Protein AF-A0A957KLN5-F1 (afdb_monomer_lite)

Secondary structure (DSSP, 8-state):
-HHHHTSSSHHHHHHTHHHHHGGGSEEEEEEEEETTEEEEEEEEEHHHHHHHHTT-HHHHIIIIITHHHHHHHHH-TT-EEE----TTTT-SSEEEEEEPPP---

Radius of gyration: 14.07 Å; chains: 1; bounding box: 29×24×44 Å

Sequence (105 aa):
LAEQMGGCAAHHFADSMEYWTRGGALEIDVPEQNDGALSFSVTRCRYAELYRSLGISELGAILSCNRDYALIDGFNPDVSLTRTQTIMEGASHCDFRYRFPVEES

Structure (mmCIF, N/CA/C/O backbone):
data_AF-A0A957KLN5-F1
#
_entry.id   AF-A0A957KLN5-F1
#
loop_
_atom_site.group_PDB
_atom_site.id
_atom_site.type_symbol
_atom_site.label_atom_id
_atom_site.label_alt_id
_atom_site.label_comp_id
_atom_site.label_asym_id
_atom_site.label_entity_id
_atom_site.label_seq_id
_atom_site.pdbx_PDB_ins_code
_atom_site.Cartn_x
_atom_site.Cartn_y
_atom_site.Cartn_z
_atom_site.occupancy
_atom_site.B_iso_or_equiv
_atom_site.auth_seq_id
_atom_site.auth_comp_id
_atom_site.auth_asym_id
_atom_site.auth_atom_id
_atom_site.pdbx_PDB_model_num
ATOM 1 N N . LEU A 1 1 ? 8.268 -11.440 -4.246 1.00 86.62 1 LEU A N 1
ATOM 2 C CA . LEU A 1 1 ? 7.084 -10.913 -4.969 1.00 86.62 1 LEU A CA 1
ATOM 3 C C . LEU A 1 1 ? 7.430 -10.580 -6.416 1.00 86.62 1 LEU A C 1
ATOM 5 O O . LEU A 1 1 ? 6.777 -11.135 -7.281 1.00 86.62 1 LEU A O 1
ATOM 9 N N . ALA A 1 2 ? 8.457 -9.763 -6.686 1.00 91.12 2 ALA A N 1
ATOM 10 C CA . ALA A 1 2 ? 8.876 -9.423 -8.054 1.00 91.12 2 ALA A CA 1
ATOM 11 C C . ALA A 1 2 ? 9.055 -10.652 -8.968 1.00 91.12 2 ALA A C 1
ATOM 13 O O . ALA A 1 2 ? 8.467 -10.710 -10.040 1.00 91.12 2 ALA A O 1
ATOM 14 N N . GLU A 1 3 ? 9.750 -11.693 -8.496 1.00 92.50 3 GLU A N 1
ATOM 15 C CA . GLU A 1 3 ? 9.901 -12.960 -9.235 1.00 92.50 3 GLU A CA 1
ATOM 16 C C . GLU A 1 3 ? 8.559 -13.618 -9.596 1.00 92.50 3 GLU A C 1
ATOM 18 O O . GLU A 1 3 ? 8.381 -14.091 -10.713 1.00 92.50 3 GLU A O 1
ATOM 23 N N . GLN A 1 4 ? 7.592 -13.611 -8.673 1.00 92.00 4 GLN A N 1
ATOM 24 C CA . GLN A 1 4 ? 6.255 -14.168 -8.906 1.00 92.00 4 GLN A CA 1
ATOM 25 C C . GLN A 1 4 ? 5.464 -13.340 -9.926 1.00 92.00 4 GLN A C 1
ATOM 27 O O . GLN A 1 4 ? 4.649 -13.895 -10.657 1.00 92.00 4 GLN A O 1
ATOM 32 N N . MET A 1 5 ? 5.700 -12.028 -9.966 1.00 94.00 5 MET A N 1
ATOM 33 C CA . MET A 1 5 ? 5.054 -11.124 -10.913 1.00 94.00 5 MET A CA 1
ATOM 34 C C . MET A 1 5 ? 5.768 -11.071 -12.270 1.00 94.00 5 MET A C 1
ATOM 36 O O . MET A 1 5 ? 5.243 -10.458 -13.186 1.00 94.00 5 MET A O 1
ATOM 40 N N . GLY A 1 6 ? 6.933 -11.710 -12.422 1.00 93.94 6 GLY A N 1
ATOM 41 C CA . GLY A 1 6 ? 7.718 -11.695 -13.662 1.00 93.94 6 GLY A CA 1
ATOM 42 C C . GLY A 1 6 ? 8.659 -10.494 -13.818 1.00 93.94 6 GLY A C 1
ATOM 43 O O . GLY A 1 6 ? 9.350 -10.402 -14.828 1.00 93.94 6 GLY A O 1
ATOM 44 N N . GLY A 1 7 ? 8.741 -9.612 -12.816 1.00 94.62 7 GLY A N 1
ATOM 45 C CA . GLY A 1 7 ? 9.604 -8.432 -12.827 1.00 94.62 7 GLY A CA 1
ATOM 46 C C . GLY A 1 7 ? 9.268 -7.424 -11.725 1.00 94.62 7 GLY A C 1
ATOM 47 O O . GLY A 1 7 ? 8.412 -7.665 -10.873 1.00 94.62 7 GLY A O 1
ATOM 48 N N . CYS A 1 8 ? 9.966 -6.285 -11.732 1.00 95.69 8 CYS A N 1
ATOM 49 C CA . CYS A 1 8 ? 9.870 -5.242 -10.699 1.00 95.69 8 CYS A CA 1
ATOM 50 C C . CYS A 1 8 ? 9.404 -3.861 -11.221 1.00 95.69 8 CYS A C 1
ATOM 52 O O . CYS A 1 8 ? 9.470 -2.865 -10.499 1.00 95.69 8 CYS A O 1
ATOM 54 N N . ALA A 1 9 ? 8.932 -3.790 -12.470 1.00 95.62 9 ALA A N 1
ATOM 55 C CA . ALA A 1 9 ? 8.359 -2.570 -13.060 1.00 95.62 9 ALA A CA 1
ATOM 56 C C . ALA A 1 9 ? 6.952 -2.238 -12.514 1.00 95.62 9 ALA A C 1
ATOM 58 O O . ALA A 1 9 ? 6.302 -3.085 -11.896 1.00 95.62 9 ALA A O 1
ATOM 59 N N . ALA A 1 10 ? 6.453 -1.030 -12.803 1.00 95.81 10 ALA A N 1
ATOM 60 C CA . ALA A 1 10 ? 5.162 -0.540 -12.309 1.00 95.81 10 ALA A CA 1
ATOM 61 C C . ALA A 1 10 ? 3.982 -1.472 -12.629 1.00 95.81 10 ALA A C 1
ATOM 63 O O . ALA A 1 10 ? 3.188 -1.781 -11.740 1.00 95.81 10 ALA A O 1
ATOM 64 N N . HIS A 1 11 ? 3.889 -1.973 -13.866 1.00 95.62 11 HIS A N 1
ATOM 65 C CA . HIS A 1 11 ? 2.808 -2.884 -14.255 1.00 95.62 11 HIS A CA 1
ATOM 66 C C . HIS A 1 11 ? 2.862 -4.215 -13.488 1.00 95.62 11 HIS A C 1
ATOM 68 O O . HIS A 1 11 ? 1.835 -4.661 -12.990 1.00 95.62 11 HIS A O 1
ATOM 74 N N . HIS A 1 12 ? 4.056 -4.786 -13.275 1.00 96.38 12 HIS A N 1
ATOM 75 C CA . HIS A 1 12 ? 4.222 -6.004 -12.475 1.00 96.38 12 HIS A CA 1
ATOM 76 C C . HIS A 1 12 ? 3.731 -5.808 -11.033 1.00 96.38 12 HIS A C 1
ATOM 78 O O . HIS A 1 12 ? 3.158 -6.715 -10.431 1.00 96.38 12 HIS A O 1
ATOM 84 N N . PHE A 1 13 ? 3.948 -4.622 -10.453 1.00 97.00 13 PHE A N 1
ATOM 85 C CA . PHE A 1 13 ? 3.426 -4.319 -9.122 1.00 97.00 13 PHE A CA 1
ATOM 86 C C . PHE A 1 13 ? 1.909 -4.122 -9.138 1.00 97.00 13 PHE A C 1
ATOM 88 O O . PHE A 1 13 ? 1.216 -4.636 -8.259 1.00 97.00 13 PHE A O 1
ATOM 95 N N . ALA A 1 14 ? 1.388 -3.415 -10.143 1.00 96.25 14 ALA A N 1
ATOM 96 C CA . ALA A 1 14 ? -0.042 -3.183 -10.309 1.00 96.25 14 ALA A CA 1
ATOM 97 C C . ALA A 1 14 ? -0.823 -4.498 -10.463 1.00 96.25 14 ALA A C 1
ATOM 99 O O . ALA A 1 14 ? -1.854 -4.670 -9.816 1.00 96.25 14 ALA A O 1
ATOM 100 N N . ASP A 1 15 ? -0.288 -5.468 -11.205 1.00 95.62 15 ASP A N 1
ATOM 101 C CA . ASP A 1 15 ? -0.885 -6.801 -11.353 1.00 95.62 15 ASP A CA 1
ATOM 102 C C . ASP A 1 15 ? -1.009 -7.529 -10.002 1.00 95.62 15 ASP A C 1
ATOM 104 O O . ASP A 1 15 ? -1.938 -8.306 -9.772 1.00 95.62 15 ASP A O 1
ATOM 108 N N . SER A 1 16 ? -0.120 -7.235 -9.045 1.00 94.62 16 SER A N 1
ATOM 109 C CA . SER A 1 16 ? -0.185 -7.838 -7.711 1.00 94.62 16 SER A CA 1
ATOM 110 C C . SER A 1 16 ? -1.395 -7.363 -6.891 1.00 94.62 16 SER A C 1
ATOM 112 O O . SER A 1 16 ? -1.789 -8.043 -5.938 1.00 94.62 16 SER A O 1
ATOM 114 N N . MET A 1 17 ? -2.035 -6.249 -7.276 1.00 93.88 17 MET A N 1
ATOM 115 C CA . MET A 1 17 ? -3.214 -5.701 -6.589 1.00 93.88 17 MET A CA 1
ATOM 116 C C . MET A 1 17 ? -4.427 -6.638 -6.649 1.00 93.88 17 MET A C 1
ATOM 118 O O . MET A 1 17 ? -5.300 -6.573 -5.777 1.00 93.88 17 MET A O 1
ATOM 122 N N . GLU A 1 18 ? -4.474 -7.569 -7.607 1.00 93.56 18 GLU A N 1
ATOM 123 C CA . GLU A 1 18 ? -5.494 -8.625 -7.628 1.00 93.56 18 GLU A CA 1
ATOM 124 C C . GLU A 1 18 ? -5.465 -9.451 -6.329 1.00 93.56 18 GLU A C 1
ATOM 126 O O . GLU A 1 18 ? -6.504 -9.742 -5.731 1.00 93.56 18 GLU A O 1
ATOM 131 N N . TYR A 1 19 ? -4.272 -9.778 -5.822 1.00 93.75 19 TYR A N 1
ATOM 132 C CA . TYR A 1 19 ? -4.131 -10.533 -4.575 1.00 93.75 19 TYR A CA 1
ATOM 133 C C . TYR A 1 19 ? -4.568 -9.723 -3.354 1.00 93.75 19 TYR A C 1
ATOM 135 O O . TYR A 1 19 ? -5.049 -10.295 -2.377 1.00 93.75 19 TYR A O 1
ATOM 143 N N . TRP A 1 20 ? -4.421 -8.400 -3.411 1.00 93.81 20 TRP A N 1
ATOM 144 C CA . TRP A 1 20 ? -4.740 -7.498 -2.307 1.00 93.81 20 TRP A CA 1
ATOM 145 C C . TRP A 1 20 ? -6.247 -7.274 -2.178 1.00 93.81 20 TRP A C 1
ATOM 147 O O . TRP A 1 20 ? -6.757 -7.098 -1.075 1.00 93.81 20 TRP A O 1
ATOM 157 N N . THR A 1 21 ? -6.967 -7.305 -3.297 1.00 95.38 21 THR A N 1
ATOM 158 C CA . THR A 1 21 ? -8.421 -7.088 -3.360 1.00 95.38 21 THR A CA 1
ATOM 159 C C . THR A 1 21 ? -9.225 -8.389 -3.282 1.00 95.38 21 THR A C 1
ATOM 161 O O . THR A 1 21 ? -10.429 -8.366 -3.013 1.00 95.38 21 THR A O 1
ATOM 164 N N . ARG A 1 22 ? -8.571 -9.548 -3.454 1.00 95.69 22 ARG A N 1
ATOM 165 C CA . ARG A 1 22 ? -9.196 -10.878 -3.456 1.00 95.69 22 ARG A CA 1
ATOM 166 C C . ARG A 1 22 ? -10.136 -11.095 -2.267 1.00 95.69 22 ARG A C 1
ATOM 168 O O . ARG A 1 22 ? -9.790 -10.860 -1.111 1.00 95.69 22 ARG A O 1
ATOM 175 N N . GLY A 1 23 ? -11.342 -11.587 -2.556 1.00 94.38 23 GLY A N 1
ATOM 176 C CA . GLY A 1 23 ? -12.365 -11.841 -1.535 1.00 94.38 23 GLY A CA 1
ATOM 177 C C . GLY A 1 23 ? -12.865 -10.573 -0.829 1.00 94.38 23 GLY A C 1
ATOM 178 O O . GLY A 1 23 ? -13.312 -10.653 0.320 1.00 94.38 23 GLY A O 1
ATOM 179 N N . GLY A 1 24 ? -12.742 -9.411 -1.484 1.00 94.50 24 GLY A N 1
ATOM 180 C CA . GLY A 1 24 ? -13.107 -8.110 -0.925 1.00 94.50 24 GLY A CA 1
ATOM 181 C C . GLY A 1 24 ? -12.234 -7.719 0.265 1.00 94.50 24 GLY A C 1
ATOM 182 O O . GLY A 1 24 ? -12.726 -7.095 1.204 1.00 94.50 24 GLY A O 1
ATOM 183 N N . ALA A 1 25 ? -10.974 -8.168 0.290 1.00 96.81 25 ALA A N 1
ATOM 184 C CA . ALA A 1 25 ? -10.033 -7.831 1.354 1.00 96.81 25 ALA A CA 1
ATOM 185 C C . ALA A 1 25 ? -9.807 -6.315 1.434 1.00 96.81 25 ALA A C 1
ATOM 187 O O . ALA A 1 25 ? -9.867 -5.749 2.531 1.00 96.81 25 ALA A O 1
ATOM 188 N N . LEU A 1 26 ? -9.638 -5.682 0.272 1.00 98.06 26 LEU A N 1
ATOM 189 C CA . LEU A 1 26 ? -9.585 -4.239 0.082 1.00 98.06 26 LEU A CA 1
ATOM 190 C C . LEU A 1 26 ? -10.558 -3.824 -1.031 1.00 98.06 26 LEU A C 1
ATOM 192 O O . LEU A 1 26 ? -10.698 -4.538 -2.024 1.00 98.06 26 LEU A O 1
ATOM 196 N N . GLU A 1 27 ? -11.170 -2.653 -0.881 1.00 98.25 27 GLU A N 1
ATOM 197 C CA . GLU A 1 27 ? -11.841 -1.925 -1.966 1.00 98.25 27 GLU A CA 1
ATOM 198 C C . GLU A 1 27 ? -10.977 -0.711 -2.314 1.00 98.25 27 GLU A C 1
ATOM 200 O O . GLU A 1 27 ? -10.532 0.004 -1.407 1.00 98.25 27 GLU A O 1
ATOM 205 N N . ILE A 1 28 ? -10.678 -0.528 -3.605 1.00 98.12 28 ILE A N 1
ATOM 206 C CA . ILE A 1 28 ? -9.702 0.460 -4.074 1.00 98.12 28 ILE A CA 1
ATOM 207 C C . ILE A 1 28 ? -10.220 1.280 -5.255 1.00 98.12 28 ILE A C 1
ATOM 209 O O . ILE A 1 28 ? -10.891 0.748 -6.135 1.00 98.12 28 ILE A O 1
ATOM 213 N N . ASP A 1 29 ? -9.806 2.544 -5.297 1.00 97.94 29 ASP A N 1
ATOM 214 C CA . ASP A 1 29 ? -9.948 3.447 -6.439 1.00 97.94 29 ASP A CA 1
ATOM 215 C C . ASP A 1 29 ? -8.560 3.769 -7.001 1.00 97.94 29 ASP A C 1
ATOM 217 O O . ASP A 1 29 ? -7.666 4.147 -6.241 1.00 97.94 29 ASP A O 1
ATOM 221 N N . VAL A 1 30 ? -8.363 3.653 -8.317 1.00 97.81 30 VAL A N 1
ATOM 222 C CA . VAL A 1 30 ? -7.049 3.824 -8.969 1.00 97.81 30 VAL A CA 1
ATOM 223 C C . VAL A 1 30 ? -7.052 5.078 -9.858 1.00 97.81 30 VAL A C 1
ATOM 225 O O . VAL A 1 30 ? -7.397 4.991 -11.035 1.00 97.81 30 VAL A O 1
ATOM 228 N N . PRO A 1 31 ? -6.710 6.268 -9.327 1.00 96.81 31 PRO A N 1
ATOM 229 C CA . PRO A 1 31 ? -6.648 7.499 -10.113 1.00 96.81 31 PRO A CA 1
ATOM 230 C C . PRO A 1 31 ? -5.457 7.581 -11.081 1.00 96.81 31 PRO A C 1
ATOM 232 O O . PRO A 1 31 ? -5.510 8.386 -12.006 1.00 96.81 31 PRO A O 1
ATOM 235 N N . GLU A 1 32 ? -4.376 6.817 -10.879 1.00 97.94 32 GLU A N 1
ATOM 236 C CA . GLU A 1 32 ? -3.179 6.892 -11.730 1.00 97.94 32 GLU A CA 1
ATOM 237 C C . GLU A 1 32 ? -2.497 5.525 -11.846 1.00 97.94 32 GLU A C 1
ATOM 239 O O . GLU A 1 32 ? -2.145 4.917 -10.837 1.00 97.94 32 GLU A O 1
ATOM 244 N N . GLN A 1 33 ? -2.265 5.074 -13.078 1.00 97.38 33 GLN A N 1
ATOM 245 C CA . GLN A 1 33 ? -1.461 3.892 -13.381 1.00 97.38 33 GLN A CA 1
ATOM 246 C C . GLN A 1 33 ? -0.745 4.101 -14.719 1.00 97.38 33 GLN A C 1
ATOM 248 O O . GLN A 1 33 ? -1.387 4.250 -15.757 1.00 97.38 33 GLN A O 1
ATOM 253 N N . ASN A 1 34 ? 0.582 4.155 -14.681 1.00 96.50 34 ASN A N 1
ATOM 254 C CA . ASN A 1 34 ? 1.472 4.264 -15.837 1.00 96.50 34 ASN A CA 1
ATOM 255 C C . ASN A 1 34 ? 2.873 3.744 -15.461 1.00 96.50 34 ASN A C 1
ATOM 257 O O . ASN A 1 34 ? 3.093 3.307 -14.332 1.00 96.50 34 ASN A O 1
ATOM 261 N N . A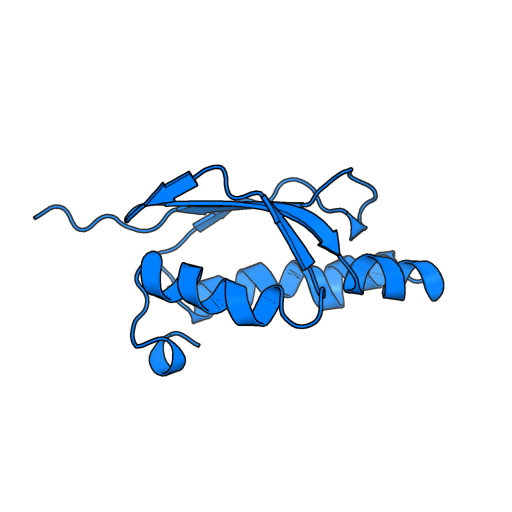SP A 1 35 ? 3.827 3.807 -16.387 1.00 95.62 35 ASP A N 1
ATOM 262 C CA . ASP A 1 35 ? 5.162 3.223 -16.192 1.00 95.62 35 ASP A CA 1
ATOM 263 C C . ASP A 1 35 ? 5.965 3.859 -15.045 1.00 95.62 35 ASP A C 1
ATOM 265 O O . ASP A 1 35 ? 6.778 3.183 -14.420 1.00 95.62 35 ASP A O 1
ATOM 269 N N . GLY A 1 36 ? 5.712 5.132 -14.722 1.00 96.94 36 GLY A N 1
ATOM 270 C CA . GLY A 1 36 ? 6.385 5.850 -13.636 1.00 96.94 36 GLY A CA 1
ATOM 271 C C . GLY A 1 36 ? 5.580 5.942 -12.340 1.00 96.94 36 GLY A C 1
ATOM 272 O O . GLY A 1 36 ? 6.070 6.494 -1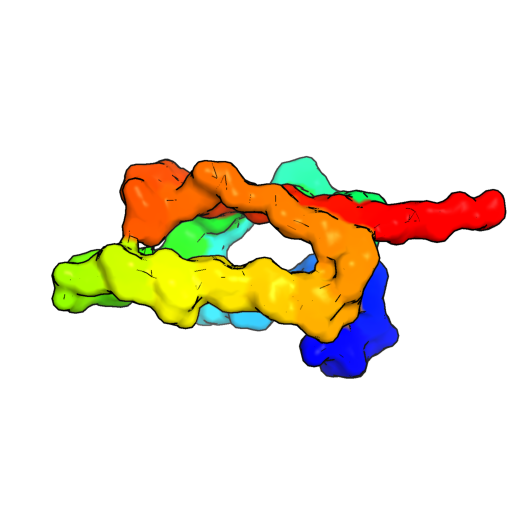1.350 1.00 96.94 36 GLY A O 1
ATOM 273 N N . ALA A 1 37 ? 4.332 5.464 -12.315 1.00 97.44 37 ALA A N 1
ATOM 274 C CA . ALA A 1 37 ? 3.436 5.727 -11.197 1.00 97.44 37 ALA A CA 1
ATOM 275 C C . ALA A 1 37 ? 2.317 4.704 -11.023 1.00 97.44 37 ALA A C 1
ATOM 277 O O . ALA A 1 37 ? 1.641 4.313 -11.974 1.00 97.44 37 ALA A O 1
ATOM 278 N N . LEU A 1 38 ? 2.036 4.394 -9.758 1.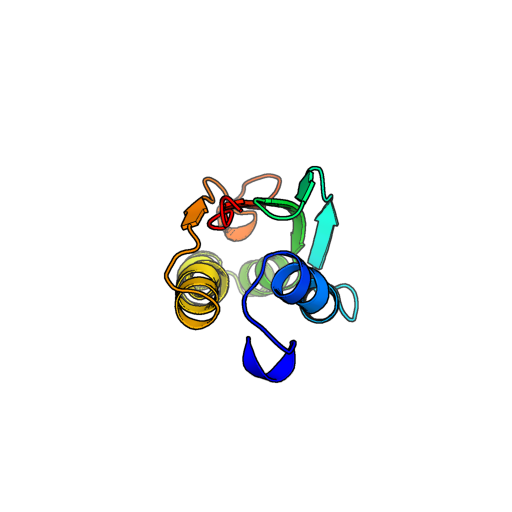00 98.19 38 LEU A N 1
ATOM 279 C CA . LEU A 1 38 ? 0.810 3.724 -9.345 1.00 98.19 38 LEU A CA 1
ATOM 280 C C . LEU A 1 38 ? 0.238 4.451 -8.125 1.00 98.19 38 LEU A C 1
ATOM 282 O O . LEU A 1 38 ? 0.803 4.398 -7.031 1.00 98.19 38 LEU A O 1
ATOM 286 N N . SER A 1 39 ? -0.895 5.122 -8.306 1.00 98.44 39 SER A N 1
ATOM 287 C CA . SER A 1 39 ? -1.626 5.780 -7.227 1.00 98.44 39 SER A CA 1
ATOM 288 C C . SER A 1 39 ? -2.978 5.110 -7.043 1.00 98.44 39 SER A C 1
ATOM 290 O O . SER A 1 39 ? -3.760 5.023 -7.987 1.00 98.44 39 SER A O 1
ATOM 292 N N . PHE A 1 40 ? -3.282 4.702 -5.812 1.00 98.31 40 PHE A N 1
ATOM 293 C CA . PHE A 1 40 ? -4.598 4.191 -5.444 1.00 98.31 40 PHE A CA 1
ATOM 294 C C . PHE A 1 40 ? -5.019 4.617 -4.043 1.00 98.31 40 PHE A C 1
ATOM 296 O O . PHE A 1 40 ? -4.197 4.904 -3.169 1.00 98.31 40 PHE A O 1
ATOM 303 N N . SER A 1 41 ? -6.325 4.693 -3.837 1.00 98.56 41 SER A N 1
ATOM 304 C CA . SER A 1 41 ? -6.932 4.944 -2.540 1.00 98.56 41 SER A CA 1
ATOM 305 C C . SER A 1 41 ? -7.657 3.691 -2.081 1.00 98.56 41 SER A C 1
ATOM 307 O O . SER A 1 41 ? -8.498 3.175 -2.806 1.00 98.56 41 SER A O 1
ATOM 309 N N . VAL A 1 42 ? -7.351 3.204 -0.880 1.00 98.56 42 VAL A N 1
ATOM 310 C CA . VAL A 1 42 ? -8.125 2.125 -0.249 1.00 98.56 42 VAL A CA 1
ATOM 311 C C . VAL A 1 42 ? -9.284 2.764 0.500 1.00 98.56 42 VAL A C 1
ATOM 313 O O . VAL A 1 42 ? -9.043 3.472 1.476 1.00 98.56 42 VAL A O 1
ATOM 316 N N . THR A 1 43 ? -10.516 2.515 0.066 1.00 98.38 43 THR A N 1
ATOM 317 C CA . THR A 1 43 ? -11.743 3.085 0.653 1.00 98.38 43 THR A CA 1
ATOM 318 C C . THR A 1 43 ? -12.403 2.147 1.660 1.00 98.38 43 THR A C 1
ATOM 320 O O . THR A 1 43 ? -13.117 2.600 2.554 1.00 98.38 43 THR A O 1
ATOM 323 N N . ARG A 1 44 ? -12.089 0.846 1.600 1.00 98.38 44 ARG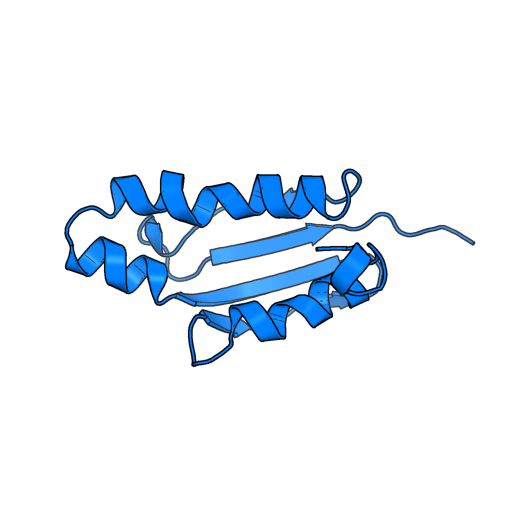 A N 1
ATOM 324 C CA . ARG A 1 44 ? -12.456 -0.134 2.629 1.00 98.38 44 ARG A CA 1
ATOM 325 C C . ARG A 1 44 ? -11.352 -1.166 2.836 1.00 98.38 44 ARG A C 1
ATOM 327 O O . ARG A 1 44 ? -10.745 -1.640 1.881 1.00 98.38 44 ARG A O 1
ATOM 334 N N . CYS A 1 45 ? -11.091 -1.525 4.094 1.00 98.19 45 CYS A N 1
ATOM 335 C CA . CYS A 1 45 ? -10.009 -2.435 4.470 1.00 98.19 45 CYS A CA 1
ATOM 336 C C . CYS A 1 45 ? -10.445 -3.402 5.576 1.00 98.19 45 CYS A C 1
ATOM 338 O O . CYS A 1 45 ? -10.650 -2.994 6.723 1.00 98.19 45 CYS A O 1
ATOM 340 N N . ARG A 1 46 ? -10.514 -4.702 5.261 1.00 97.75 46 ARG A N 1
ATOM 341 C CA . ARG A 1 46 ? -10.920 -5.735 6.231 1.00 97.75 46 ARG A CA 1
ATOM 342 C C . ARG A 1 46 ? -9.923 -5.922 7.376 1.00 97.75 46 ARG A C 1
ATOM 344 O O . ARG A 1 46 ? -10.323 -6.343 8.458 1.00 97.75 46 ARG A O 1
ATOM 351 N N . TYR A 1 47 ? -8.649 -5.569 7.185 1.00 97.00 47 TYR A N 1
ATOM 352 C CA . TYR A 1 47 ? -7.689 -5.533 8.293 1.00 97.00 47 TYR A CA 1
ATOM 353 C C . TYR A 1 47 ? -8.073 -4.449 9.300 1.00 97.00 47 TYR A C 1
ATOM 355 O O . TYR A 1 47 ? -8.183 -4.738 10.487 1.00 97.00 47 TYR A O 1
ATOM 363 N N . ALA A 1 48 ? -8.346 -3.223 8.844 1.00 97.56 48 ALA A N 1
ATOM 364 C CA . ALA A 1 48 ? -8.772 -2.146 9.736 1.00 97.56 48 ALA A CA 1
ATOM 365 C C . ALA A 1 48 ? -10.067 -2.499 10.484 1.00 97.56 48 ALA A C 1
ATOM 367 O O . ALA A 1 48 ? -10.158 -2.268 11.686 1.00 97.56 48 ALA A O 1
ATOM 368 N N . GLU A 1 49 ? -11.034 -3.126 9.809 1.00 97.69 49 GLU A N 1
ATOM 369 C CA . GLU A 1 49 ? -12.256 -3.635 10.448 1.00 97.69 49 GLU A CA 1
ATOM 370 C C . GLU A 1 49 ? -11.952 -4.661 11.551 1.00 97.69 49 GLU A C 1
ATOM 372 O O . GLU A 1 49 ? -12.483 -4.550 12.657 1.00 97.69 49 GLU A O 1
ATOM 377 N N . LEU A 1 50 ? -11.062 -5.623 11.281 1.00 97.38 50 LEU A N 1
ATOM 378 C CA . LEU A 1 50 ? -10.669 -6.651 12.243 1.00 97.38 50 LEU A CA 1
ATOM 379 C C . LEU A 1 50 ? -10.025 -6.042 13.493 1.00 97.38 50 LEU A C 1
ATOM 381 O O . LEU A 1 50 ? -10.505 -6.286 14.599 1.00 97.38 50 LEU A O 1
ATOM 385 N N . TYR A 1 51 ? -8.975 -5.230 13.336 1.00 97.62 51 TYR A N 1
ATOM 386 C CA . TYR A 1 51 ? -8.274 -4.631 14.480 1.00 97.62 51 TYR A CA 1
ATOM 387 C C . TYR A 1 51 ? -9.195 -3.724 15.307 1.00 97.62 51 TYR A C 1
ATOM 389 O O . TYR A 1 51 ? -9.140 -3.763 16.538 1.00 97.62 51 TYR A O 1
ATOM 397 N N . ARG A 1 52 ? -10.106 -2.984 14.655 1.00 95.50 52 ARG A N 1
ATOM 398 C CA . ARG A 1 52 ? -11.145 -2.202 15.343 1.00 95.50 52 ARG A CA 1
ATOM 399 C C . ARG A 1 52 ? -12.108 -3.087 16.129 1.00 95.50 52 ARG A C 1
ATOM 401 O O . ARG A 1 52 ? -12.385 -2.779 17.283 1.00 95.50 52 ARG A O 1
ATOM 408 N N . SER A 1 53 ? -12.585 -4.192 15.550 1.00 97.19 53 SER A N 1
ATOM 409 C CA . SER A 1 53 ? -13.495 -5.119 16.246 1.00 97.19 53 SER A CA 1
ATOM 410 C C . SER A 1 53 ? -12.862 -5.780 17.473 1.00 97.19 53 SER A C 1
ATOM 412 O O . SER A 1 53 ? -13.563 -6.121 18.421 1.00 97.19 53 SER A O 1
ATOM 414 N N . LEU A 1 54 ? -11.535 -5.925 17.466 1.00 96.50 54 LEU A N 1
ATOM 415 C CA . LEU A 1 54 ? -10.756 -6.463 18.578 1.00 96.50 54 LEU A CA 1
ATOM 416 C C . LEU A 1 54 ? -10.369 -5.388 19.609 1.00 96.50 54 LEU A C 1
ATOM 418 O O . LEU A 1 54 ? -9.817 -5.727 20.651 1.00 96.50 54 LEU A O 1
ATOM 422 N N . GLY A 1 55 ? -10.639 -4.107 19.331 1.00 95.12 55 GLY A N 1
ATOM 423 C CA . GLY A 1 55 ? -10.298 -2.994 20.217 1.00 95.12 55 GLY A CA 1
ATOM 424 C C . GLY A 1 55 ? -8.799 -2.690 20.311 1.00 95.12 55 GLY A C 1
ATOM 425 O O . GLY A 1 55 ? -8.380 -2.126 21.312 1.00 95.12 55 GLY A O 1
ATOM 426 N N . ILE A 1 56 ? -8.009 -3.065 19.296 1.00 95.19 56 ILE A N 1
ATOM 427 C CA . ILE A 1 56 ? -6.533 -2.956 19.274 1.00 95.19 56 ILE A CA 1
ATOM 428 C C . ILE A 1 56 ? -6.023 -2.283 17.988 1.00 95.19 56 ILE A C 1
ATOM 430 O O . ILE A 1 56 ? -5.077 -2.743 17.338 1.00 95.19 56 ILE A O 1
ATOM 434 N N . SER A 1 57 ? -6.695 -1.212 17.560 1.00 92.19 57 SER A N 1
ATOM 435 C CA . SER A 1 57 ? -6.378 -0.496 16.309 1.00 92.19 57 SER A CA 1
ATOM 436 C C . SER A 1 57 ? -4.946 0.051 16.290 1.00 92.19 57 SER A C 1
ATOM 438 O O . SER A 1 57 ? -4.304 0.070 15.242 1.00 92.19 57 SER A O 1
ATOM 440 N N . GLU A 1 58 ? -4.413 0.420 17.453 1.00 89.62 58 GLU A N 1
ATOM 441 C CA . GLU A 1 58 ? -3.045 0.901 17.644 1.00 89.62 58 GLU A CA 1
ATOM 442 C C . GLU A 1 58 ? -1.985 -0.126 17.220 1.00 89.62 58 GLU A C 1
ATOM 444 O O . GLU A 1 58 ? -0.923 0.243 16.720 1.00 89.62 58 GLU A O 1
ATOM 449 N N . LEU A 1 59 ? -2.287 -1.423 17.339 1.00 94.62 59 LEU A N 1
ATOM 450 C CA . LEU A 1 59 ? -1.402 -2.488 16.868 1.00 94.62 59 LEU A CA 1
ATOM 451 C C . LEU A 1 59 ? -1.538 -2.721 15.363 1.00 94.62 59 LEU A C 1
ATOM 453 O O . LEU A 1 59 ? -0.605 -3.209 14.728 1.00 94.62 59 LEU A O 1
ATOM 457 N N . GLY A 1 60 ? -2.680 -2.370 14.771 1.00 94.38 60 GLY A N 1
ATOM 458 C CA . GLY A 1 60 ? -2.951 -2.597 13.357 1.00 94.38 60 GLY A CA 1
ATOM 459 C C . GLY A 1 60 ? -2.024 -1.810 12.431 1.00 94.38 60 GLY A C 1
ATOM 460 O O . GLY A 1 60 ? -1.589 -2.346 11.409 1.00 94.38 60 GLY A O 1
ATOM 461 N N . ALA A 1 61 ? -1.656 -0.581 12.805 1.00 90.56 61 ALA A N 1
ATOM 462 C CA . ALA A 1 61 ? -0.733 0.236 12.016 1.00 90.56 61 ALA A CA 1
ATOM 463 C C . ALA A 1 61 ? 0.656 -0.419 11.944 1.00 90.56 61 ALA A C 1
ATOM 465 O O . ALA A 1 61 ? 1.214 -0.596 10.861 1.00 90.56 61 ALA A O 1
ATOM 466 N N . ILE A 1 62 ? 1.165 -0.868 13.095 1.00 92.56 62 ILE A N 1
ATOM 467 C CA . ILE A 1 62 ? 2.483 -1.497 13.230 1.00 92.56 62 ILE A CA 1
ATOM 468 C C . ILE A 1 62 ? 2.500 -2.862 12.548 1.00 92.56 62 ILE A C 1
ATOM 470 O O . ILE A 1 62 ? 3.382 -3.158 11.745 1.00 92.56 62 ILE A O 1
ATOM 474 N N . LEU A 1 63 ? 1.523 -3.703 12.881 1.00 93.44 63 LEU A N 1
ATOM 475 C CA . LEU A 1 63 ? 1.535 -5.097 12.474 1.00 93.44 63 LEU A CA 1
ATOM 476 C C . LEU A 1 63 ? 1.110 -5.269 11.026 1.00 93.44 63 LEU A C 1
ATOM 478 O O . LEU A 1 63 ? 1.629 -6.177 10.390 1.00 93.44 63 LEU A O 1
ATOM 482 N N . SER A 1 64 ? 0.190 -4.447 10.511 1.00 94.94 64 SER A N 1
ATOM 483 C CA . SER A 1 64 ? -0.381 -4.628 9.173 1.00 94.94 64 SER A CA 1
ATOM 484 C C . SER A 1 64 ?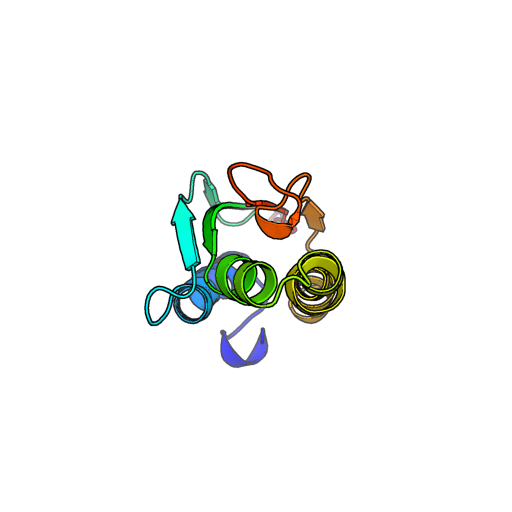 -0.002 -3.540 8.181 1.00 94.94 64 SER A C 1
ATOM 486 O O . SER A 1 64 ? 0.540 -3.879 7.134 1.00 94.94 64 SER A O 1
ATOM 488 N N . CYS A 1 65 ? -0.245 -2.265 8.487 1.00 96.00 65 CYS A N 1
ATOM 489 C CA . CYS A 1 65 ? -0.073 -1.186 7.506 1.00 96.00 65 CYS A CA 1
ATOM 490 C C . CYS A 1 65 ? 1.401 -0.882 7.199 1.00 96.00 65 CYS A C 1
ATOM 492 O O . CYS A 1 65 ? 1.759 -0.607 6.057 1.00 96.00 65 CYS A O 1
ATOM 494 N N . ASN A 1 66 ? 2.289 -0.914 8.192 1.00 93.88 66 ASN A N 1
ATOM 495 C CA . ASN A 1 66 ? 3.690 -0.524 7.988 1.00 93.88 66 ASN A CA 1
ATOM 496 C C . ASN A 1 66 ? 4.496 -1.543 7.173 1.00 93.88 66 ASN A C 1
ATOM 498 O O . ASN A 1 66 ? 5.546 -1.197 6.634 1.00 93.88 66 ASN A O 1
ATOM 502 N N . ARG A 1 67 ? 3.985 -2.772 7.017 1.00 94.88 67 ARG A N 1
ATOM 503 C CA . ARG A 1 67 ? 4.607 -3.798 6.168 1.00 94.88 67 ARG A CA 1
ATOM 504 C C . ARG A 1 67 ? 4.666 -3.390 4.699 1.00 94.88 67 ARG A C 1
ATOM 506 O O . ARG A 1 67 ? 5.542 -3.872 3.993 1.00 94.88 67 ARG A O 1
ATOM 513 N N . ASP A 1 68 ? 3.792 -2.489 4.258 1.00 95.50 68 ASP A N 1
ATOM 514 C CA . ASP A 1 68 ? 3.731 -2.052 2.862 1.00 95.50 68 ASP A CA 1
ATOM 515 C C . ASP A 1 68 ? 5.029 -1.363 2.409 1.00 95.50 68 ASP A C 1
ATOM 517 O O . ASP A 1 68 ? 5.432 -1.526 1.260 1.00 95.50 68 ASP A O 1
ATOM 521 N N . TYR A 1 69 ? 5.724 -0.665 3.319 1.00 95.94 69 TYR A N 1
ATOM 522 C CA . TYR A 1 69 ? 7.026 -0.045 3.044 1.00 95.94 69 TYR A CA 1
ATOM 523 C C . TYR A 1 69 ? 8.128 -1.087 2.828 1.00 95.94 69 TYR A C 1
ATOM 525 O O . TYR A 1 69 ? 8.883 -0.999 1.869 1.00 95.94 69 TYR A O 1
ATOM 533 N N . ALA A 1 70 ? 8.189 -2.112 3.681 1.00 95.31 70 ALA A N 1
ATOM 534 C CA . ALA A 1 70 ? 9.145 -3.205 3.509 1.00 95.31 70 ALA A CA 1
ATOM 535 C C . ALA A 1 70 ? 8.816 -4.060 2.274 1.00 95.31 70 ALA A C 1
ATOM 537 O O . ALA A 1 70 ? 9.709 -4.573 1.605 1.00 95.31 70 ALA A O 1
ATOM 538 N N . LEU A 1 71 ? 7.525 -4.216 1.966 1.00 95.69 71 LEU A N 1
ATOM 539 C CA . LEU A 1 71 ? 7.073 -4.953 0.796 1.00 95.69 71 LEU A CA 1
ATOM 540 C C . LEU A 1 71 ? 7.507 -4.267 -0.500 1.00 95.69 71 LEU A C 1
ATOM 542 O O . LEU A 1 71 ? 7.958 -4.967 -1.404 1.00 95.69 71 LEU A O 1
ATOM 546 N N . ILE A 1 72 ? 7.377 -2.939 -0.599 1.00 96.69 72 ILE A N 1
ATOM 547 C CA . ILE A 1 72 ? 7.808 -2.230 -1.806 1.00 96.69 72 ILE A CA 1
ATOM 548 C C . ILE A 1 72 ? 9.329 -2.184 -1.929 1.00 96.69 72 ILE A C 1
ATOM 550 O O . ILE A 1 72 ? 9.831 -2.473 -3.007 1.00 96.69 72 ILE A O 1
ATOM 554 N N . ASP A 1 73 ? 10.048 -1.953 -0.829 1.00 96.06 73 ASP A N 1
ATOM 555 C CA . ASP A 1 73 ? 11.516 -1.980 -0.797 1.00 96.06 73 ASP A CA 1
ATOM 556 C C . ASP A 1 73 ? 12.062 -3.339 -1.276 1.00 96.06 73 ASP A C 1
ATOM 558 O O . ASP A 1 73 ? 12.934 -3.413 -2.138 1.00 96.06 73 ASP A O 1
ATOM 562 N N . GLY A 1 74 ? 11.455 -4.440 -0.816 1.00 96.38 74 GLY A N 1
ATOM 563 C CA . GLY A 1 74 ? 11.791 -5.788 -1.279 1.00 96.38 74 GLY A CA 1
ATOM 564 C C . GLY A 1 74 ? 11.276 -6.144 -2.682 1.00 96.38 74 GLY A C 1
ATOM 565 O O . GLY A 1 74 ? 11.692 -7.158 -3.242 1.00 96.38 74 GLY A O 1
ATOM 566 N N . PHE A 1 75 ? 10.346 -5.371 -3.249 1.00 96.62 75 PHE A N 1
ATOM 567 C CA . PHE A 1 75 ? 9.860 -5.560 -4.617 1.00 96.62 75 PHE A CA 1
ATOM 568 C C . PHE A 1 75 ? 10.742 -4.821 -5.627 1.00 96.62 75 PHE A C 1
ATOM 570 O O . PHE A 1 75 ? 11.123 -5.401 -6.643 1.00 96.62 75 PHE A O 1
ATOM 577 N N . ASN A 1 76 ? 11.054 -3.559 -5.343 1.00 96.31 76 ASN A N 1
ATOM 578 C CA . ASN A 1 76 ? 11.956 -2.718 -6.109 1.00 96.31 76 ASN A CA 1
ATOM 579 C C . ASN A 1 76 ? 12.503 -1.605 -5.186 1.00 96.31 76 ASN A C 1
ATOM 581 O O . ASN A 1 76 ? 11.734 -0.711 -4.821 1.00 96.31 76 ASN A O 1
ATOM 585 N N . PRO A 1 77 ? 13.800 -1.625 -4.825 1.00 96.38 77 PRO A N 1
ATOM 586 C CA . PRO A 1 77 ? 14.376 -0.668 -3.877 1.00 96.38 77 PRO A CA 1
ATOM 587 C C . PRO A 1 77 ? 14.430 0.770 -4.417 1.00 96.38 77 PRO A C 1
ATOM 589 O O . PRO A 1 77 ? 14.552 1.713 -3.639 1.00 96.38 77 PRO A O 1
ATOM 592 N N . ASP A 1 78 ? 14.304 0.955 -5.734 1.00 96.88 78 ASP A N 1
ATOM 593 C CA . ASP A 1 78 ? 14.287 2.278 -6.364 1.00 96.88 78 ASP A CA 1
ATOM 594 C C . ASP A 1 78 ? 12.882 2.909 -6.376 1.00 96.88 78 ASP A C 1
ATOM 596 O O . ASP A 1 78 ? 12.704 4.049 -6.813 1.00 96.88 78 ASP A O 1
ATOM 600 N N . VAL A 1 79 ? 11.858 2.192 -5.897 1.00 97.31 79 VAL A N 1
ATOM 601 C CA . VAL A 1 79 ? 10.485 2.699 -5.826 1.00 97.31 79 VAL A CA 1
ATOM 602 C C . VAL A 1 79 ? 10.248 3.400 -4.501 1.00 97.31 79 VAL A C 1
ATOM 604 O O . VAL A 1 79 ? 10.447 2.843 -3.424 1.00 97.31 79 VAL A O 1
ATOM 607 N N . SER A 1 80 ? 9.706 4.612 -4.574 1.00 97.19 80 SER A N 1
ATOM 608 C CA . SER A 1 80 ? 9.254 5.327 -3.382 1.00 97.19 80 SER A CA 1
ATOM 609 C C . SER A 1 80 ? 7.756 5.138 -3.164 1.00 97.19 80 SER A C 1
ATOM 611 O O . SER A 1 80 ? 6.958 5.232 -4.098 1.00 97.19 80 SER A O 1
ATOM 613 N N . LEU A 1 81 ? 7.368 4.895 -1.911 1.00 98.12 81 LEU A N 1
ATOM 614 C CA . LEU A 1 81 ? 5.981 4.926 -1.454 1.00 98.12 81 LEU A CA 1
ATOM 615 C C . LEU A 1 81 ? 5.775 6.145 -0.561 1.00 98.12 81 LEU A C 1
ATOM 617 O O . LEU A 1 81 ? 6.421 6.281 0.475 1.00 98.12 81 LEU A O 1
ATOM 621 N N . THR A 1 82 ? 4.820 6.992 -0.927 1.00 98.00 82 THR A N 1
ATOM 622 C CA . THR A 1 82 ? 4.242 7.985 -0.021 1.00 98.00 82 THR A CA 1
ATOM 623 C C . THR A 1 82 ? 2.840 7.548 0.381 1.00 98.00 82 THR A C 1
ATOM 625 O O . THR A 1 82 ? 2.007 7.263 -0.480 1.00 98.00 82 THR A O 1
ATOM 628 N N . ARG A 1 83 ? 2.583 7.520 1.690 1.00 97.62 83 ARG A N 1
ATOM 629 C CA . ARG A 1 83 ? 1.250 7.366 2.275 1.00 97.62 83 ARG A CA 1
ATOM 630 C C . ARG A 1 83 ? 1.138 8.267 3.493 1.00 97.62 83 ARG A C 1
ATOM 632 O O . ARG A 1 83 ? 1.931 8.135 4.423 1.00 97.62 83 ARG A O 1
ATOM 639 N N . THR A 1 84 ? 0.181 9.184 3.472 1.00 96.88 84 THR A N 1
ATOM 640 C CA . THR A 1 84 ? 0.052 10.239 4.487 1.00 96.88 84 THR A CA 1
ATOM 641 C C . THR A 1 84 ? -1.045 9.957 5.504 1.00 96.88 84 THR A C 1
ATOM 643 O O . THR A 1 84 ? -1.018 10.510 6.600 1.00 96.88 84 THR A O 1
ATOM 646 N N . GLN A 1 85 ? -1.992 9.084 5.162 1.00 96.69 85 GLN A N 1
ATOM 647 C CA . GLN A 1 85 ? -3.126 8.738 6.009 1.00 96.69 85 GLN A CA 1
ATOM 648 C C . GLN A 1 85 ? -3.515 7.270 5.846 1.00 96.69 85 GLN A C 1
ATOM 650 O O . GLN A 1 85 ? -3.292 6.645 4.803 1.00 96.69 85 GLN A O 1
ATOM 655 N N . THR A 1 86 ? -4.126 6.707 6.888 1.00 98.00 86 THR A N 1
ATOM 656 C CA . THR A 1 86 ? -4.670 5.351 6.850 1.00 98.00 86 THR A CA 1
ATOM 657 C C . THR A 1 86 ? -6.050 5.270 7.488 1.00 98.00 86 THR A C 1
ATOM 659 O O . THR A 1 86 ? -6.351 5.940 8.477 1.00 98.00 86 THR A O 1
ATOM 662 N N . ILE A 1 87 ? -6.883 4.358 6.978 1.00 98.00 87 ILE A N 1
ATOM 663 C CA . ILE A 1 87 ? -8.134 3.975 7.648 1.00 98.00 87 ILE A CA 1
ATOM 664 C C . ILE A 1 87 ? -7.835 3.484 9.072 1.00 98.00 87 ILE A C 1
ATOM 666 O O . ILE A 1 87 ? -8.601 3.761 9.991 1.00 98.00 87 ILE A O 1
ATOM 670 N N . MET A 1 88 ? -6.721 2.777 9.287 1.00 96.94 88 MET A N 1
ATOM 671 C CA . MET A 1 88 ? -6.346 2.274 10.613 1.00 96.94 88 MET A CA 1
ATOM 672 C C . MET A 1 88 ? -6.225 3.398 11.654 1.00 96.94 88 MET A C 1
ATOM 674 O O . MET A 1 88 ? -6.675 3.230 12.783 1.00 96.94 88 MET A O 1
ATOM 678 N N . GLU A 1 89 ? -5.711 4.560 11.251 1.00 94.94 89 GLU A N 1
ATOM 679 C CA . GLU A 1 89 ? -5.560 5.760 12.090 1.00 94.94 89 GLU A CA 1
ATOM 680 C C . GLU A 1 89 ? -6.825 6.637 12.137 1.00 94.94 89 GLU A C 1
ATOM 682 O O . GLU A 1 89 ? -6.830 7.696 12.758 1.00 94.94 89 GLU A O 1
ATOM 687 N N . GLY A 1 90 ? -7.918 6.196 11.508 1.00 95.25 90 GLY A N 1
ATOM 688 C CA . GLY A 1 90 ? -9.213 6.879 11.538 1.00 95.25 90 GLY A CA 1
ATOM 689 C C . GLY A 1 90 ? -9.497 7.785 10.339 1.00 95.25 90 GLY A C 1
ATOM 690 O O . G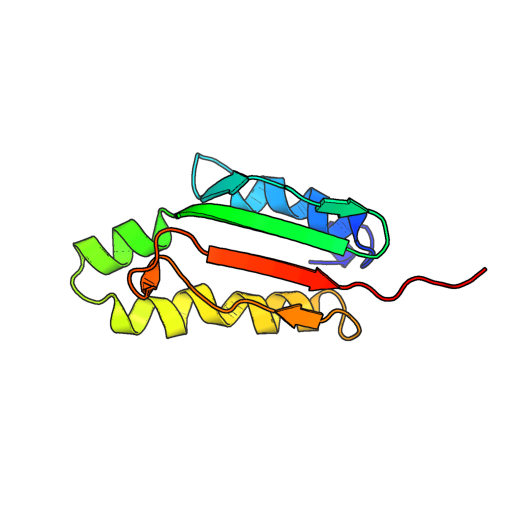LY A 1 90 ? -10.535 8.446 10.328 1.00 95.25 90 GLY A O 1
ATOM 691 N N . ALA A 1 91 ? -8.636 7.804 9.319 1.00 97.81 91 ALA A N 1
ATOM 692 C CA . ALA A 1 91 ? -8.910 8.533 8.084 1.00 97.81 91 ALA A CA 1
ATOM 693 C C . ALA A 1 91 ? -10.020 7.868 7.250 1.00 97.81 91 ALA A C 1
ATOM 695 O O . ALA A 1 91 ? -10.399 6.714 7.472 1.00 97.81 91 ALA A O 1
ATOM 696 N N . SER A 1 92 ? -10.534 8.597 6.255 1.00 97.69 92 SER A N 1
ATOM 697 C CA . SER A 1 92 ? -11.567 8.085 5.344 1.00 97.69 92 SER A CA 1
ATOM 698 C C . SER A 1 92 ? -11.037 7.059 4.339 1.00 97.69 92 SER A C 1
ATOM 700 O O . SER A 1 92 ? -11.808 6.240 3.850 1.00 97.69 92 SER A O 1
ATOM 702 N N . HIS A 1 93 ? -9.740 7.097 4.030 1.00 98.56 93 HIS A N 1
ATOM 703 C CA . HIS A 1 93 ? -9.076 6.185 3.103 1.00 98.56 93 HIS A CA 1
ATOM 704 C C . HIS A 1 93 ? -7.578 6.087 3.418 1.00 98.56 93 HIS A C 1
ATOM 706 O O . HIS A 1 93 ? -7.033 6.911 4.153 1.00 98.56 93 HIS A O 1
ATOM 712 N N . CYS A 1 94 ? -6.910 5.076 2.861 1.00 98.56 94 CYS A N 1
ATOM 713 C CA . CYS A 1 94 ? -5.449 5.056 2.767 1.00 98.56 94 CYS A CA 1
ATOM 714 C C . CYS A 1 94 ? -5.023 5.599 1.400 1.00 98.56 94 CYS A C 1
ATOM 716 O O . CYS A 1 94 ? -5.598 5.180 0.398 1.00 98.56 94 CYS A O 1
ATOM 718 N N . ASP A 1 95 ? -4.011 6.460 1.329 1.00 98.19 95 ASP A N 1
ATOM 719 C CA . ASP A 1 95 ? -3.556 7.104 0.092 1.00 98.19 95 ASP A CA 1
ATOM 720 C C . ASP A 1 95 ? -2.196 6.569 -0.384 1.00 98.19 95 ASP A C 1
ATOM 722 O O . ASP A 1 95 ? -1.143 7.130 -0.107 1.00 98.19 95 ASP A O 1
ATOM 726 N N . PHE A 1 96 ? -2.197 5.476 -1.141 1.00 98.50 96 PHE A N 1
ATOM 727 C CA . PHE A 1 96 ? -0.962 4.907 -1.678 1.00 98.50 96 PHE A CA 1
ATOM 728 C C . PHE A 1 96 ? -0.512 5.666 -2.923 1.00 98.50 96 PHE A C 1
ATOM 730 O O . PHE A 1 96 ? -1.263 5.771 -3.897 1.00 98.50 96 PHE A O 1
ATOM 737 N N . ARG A 1 97 ? 0.707 6.207 -2.898 1.00 98.31 97 ARG A N 1
ATOM 738 C CA . ARG A 1 97 ? 1.328 6.920 -4.020 1.00 98.31 97 ARG A CA 1
ATOM 739 C C . ARG A 1 97 ? 2.715 6.337 -4.273 1.00 98.31 97 ARG A C 1
ATOM 741 O O . ARG A 1 97 ? 3.670 6.698 -3.585 1.00 98.31 97 ARG A O 1
ATOM 748 N N . TYR A 1 98 ? 2.809 5.426 -5.234 1.00 98.31 98 TYR A N 1
ATOM 749 C CA . TYR A 1 98 ? 4.071 4.832 -5.661 1.00 98.31 98 TYR A CA 1
ATOM 750 C C . TYR A 1 98 ? 4.665 5.612 -6.834 1.00 98.31 98 TYR A C 1
ATOM 752 O O . TYR A 1 98 ? 3.949 5.945 -7.783 1.00 98.31 98 TYR A O 1
ATOM 760 N N . ARG A 1 99 ? 5.975 5.872 -6.789 1.00 98.06 99 ARG A N 1
ATOM 761 C CA . ARG A 1 99 ? 6.740 6.447 -7.904 1.00 98.06 99 ARG A CA 1
ATOM 762 C C . ARG A 1 99 ? 7.868 5.503 -8.286 1.00 98.06 99 ARG A C 1
ATOM 764 O O . ARG A 1 99 ? 8.721 5.205 -7.451 1.00 98.06 99 ARG A O 1
ATOM 771 N N . PHE A 1 100 ? 7.826 5.044 -9.531 1.00 97.12 100 PHE A N 1
ATOM 772 C CA . PHE A 1 100 ? 8.791 4.124 -10.118 1.00 97.12 100 PHE A CA 1
ATOM 773 C C . PHE A 1 100 ? 9.844 4.907 -10.908 1.00 97.12 100 PHE A C 1
ATOM 775 O O . PHE A 1 100 ? 9.510 5.947 -11.487 1.00 97.12 100 PHE A O 1
ATOM 782 N N . PRO A 1 101 ? 11.100 4.430 -10.952 1.00 93.12 101 PRO A N 1
ATOM 783 C CA . PRO A 1 101 ? 12.085 4.988 -11.864 1.00 93.12 101 PRO A CA 1
ATOM 784 C C . PRO A 1 101 ? 11.604 4.765 -13.301 1.00 93.12 101 PRO A C 1
ATOM 786 O O . PRO A 1 101 ? 11.240 3.652 -13.680 1.00 93.12 101 PRO A O 1
ATOM 789 N N . VAL A 1 102 ? 11.577 5.834 -14.091 1.00 80.81 102 VAL A N 1
ATOM 790 C CA . VAL A 1 102 ? 11.299 5.745 -15.525 1.00 80.81 102 VAL A CA 1
ATOM 791 C C . VAL A 1 102 ? 12.647 5.578 -16.211 1.00 80.81 102 VAL A C 1
ATOM 793 O O . VAL A 1 102 ? 13.511 6.440 -16.062 1.00 80.81 102 VAL A O 1
ATOM 796 N N . GLU A 1 103 ? 12.853 4.473 -16.925 1.00 66.56 103 GLU A N 1
ATOM 797 C CA . GLU A 1 103 ? 14.035 4.347 -17.778 1.00 66.56 103 GLU A CA 1
ATOM 798 C C . GLU A 1 103 ? 13.886 5.318 -18.958 1.00 66.56 103 GLU A C 1
ATOM 800 O O . GLU A 1 103 ? 13.043 5.132 -19.837 1.00 66.56 103 GLU A O 1
ATOM 805 N N . GLU A 1 104 ? 14.675 6.394 -18.955 1.00 55.47 104 GLU A N 1
ATOM 806 C CA . GLU A 1 104 ? 14.844 7.249 -20.130 1.00 55.47 104 GLU A CA 1
ATOM 807 C C . GLU A 1 104 ? 15.582 6.433 -21.206 1.00 55.47 104 GLU A C 1
ATOM 809 O O . GLU A 1 104 ? 16.717 6.003 -20.994 1.00 55.47 104 GLU A O 1
ATOM 814 N N . SER A 1 105 ? 14.900 6.163 -22.327 1.00 44.62 105 SER A N 1
ATOM 815 C CA . SER A 1 105 ? 15.463 5.477 -23.504 1.00 44.62 105 SER A CA 1
ATOM 816 C C . SER A 1 105 ? 16.460 6.338 -24.272 1.00 44.62 105 SER A C 1
ATOM 818 O O . SER A 1 105 ? 16.208 7.559 -24.395 1.00 44.62 105 SER A O 1
#

Foldseek 3Di:
DQVVLVHQWQVSVVVCVCVCCPPNQWDKDWPDGDRFKTKIKTQDHVLLVVCVVVVNLVVSCVPPVVVVQVVSCVSPVQKDWDWDDDVSVVDRITITIIGDDDPDD

pLDDT: mean 94.77, std 7.36, range [44.62, 98.56]